Protein AF-A0A1C2AXT7-F1 (afdb_monomer)

Mean predicted aligned error: 2.15 Å

Nearest PDB structures (foldseek):
  8afu-assembly2_A-2  TM=9.034E-01  e=2.488E-04  Denitrovibrio acetiphilus DSM 12809
  8afv-assembly2_D  TM=9.052E-01  e=3.274E-04  Denitrovibrio acetiphilus DSM 12809
  8afu-assembly2_B  TM=9.025E-01  e=4.945E-04  Denitrovibrio acetiphilus DSM 12809
  8afv-assembly1_B  TM=8.939E-01  e=5.673E-04  Denitrovibrio acetiphilus DSM 12809
  8afv-assembly2_C  TM=8.959E-01  e=6.076E-04  Denitrovibrio acetiphilus DSM 12809

Solvent-accessible surface area (backbone atoms only — not comparable to full-atom values): 4078 Å² total; per-residue (Å²): 121,44,32,37,71,38,73,48,31,84,40,75,68,27,43,54,50,50,57,54,46,76,71,38,93,57,51,42,73,70,42,34,17,27,83,94,46,49,76,36,54,65,38,82,81,40,66,82,44,70,85,52,96,68,57,54,21,34,64,80,54,77,73,60,57,81,76,42,108

Structure (mmCIF, N/CA/C/O backbone):
data_AF-A0A1C2AXT7-F1
#
_entry.id   AF-A0A1C2AXT7-F1
#
loop_
_atom_site.group_PDB
_atom_site.id
_atom_site.type_symbol
_atom_site.label_atom_id
_atom_site.label_alt_id
_atom_site.label_comp_id
_atom_site.label_asym_id
_atom_site.label_entity_id
_atom_site.label_seq_id
_atom_site.pdbx_PDB_ins_code
_atom_site.Cartn_x
_atom_site.Cartn_y
_atom_site.Cartn_z
_atom_site.occupancy
_atom_site.B_iso_or_equiv
_atom_site.auth_seq_id
_atom_site.auth_comp_id
_atom_site.auth_asym_id
_atom_site.auth_atom_id
_atom_site.pdbx_PDB_model_num
ATOM 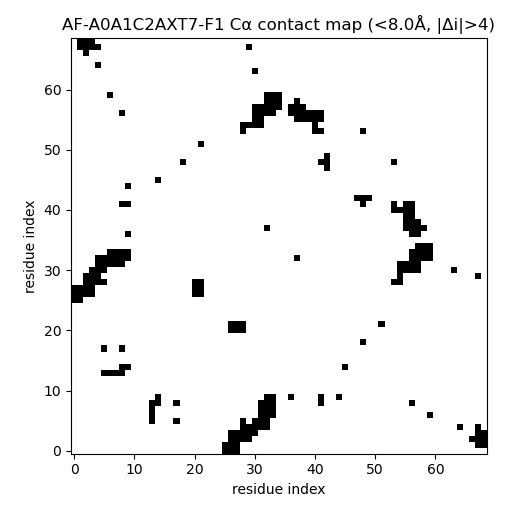1 N N . MET A 1 1 ? -15.594 -10.548 0.833 1.00 88.25 1 MET A N 1
ATOM 2 C CA . MET A 1 1 ? -14.614 -9.510 1.227 1.00 88.25 1 MET A CA 1
ATOM 3 C C . MET A 1 1 ? -13.635 -9.414 0.074 1.00 88.25 1 MET A C 1
ATOM 5 O O . MET A 1 1 ? -13.215 -10.473 -0.353 1.00 88.25 1 MET A O 1
ATOM 9 N N . ILE A 1 2 ? -13.368 -8.224 -0.464 1.00 96.38 2 ILE A N 1
ATOM 10 C CA . ILE A 1 2 ? -12.520 -8.023 -1.653 1.00 96.38 2 ILE A CA 1
ATOM 11 C C . ILE A 1 2 ? -11.094 -7.730 -1.184 1.00 96.38 2 ILE A C 1
ATOM 13 O O . ILE A 1 2 ? -10.885 -6.804 -0.397 1.00 96.38 2 ILE A O 1
ATOM 17 N N . ASN A 1 3 ? -10.126 -8.517 -1.631 1.00 97.94 3 ASN A N 1
ATOM 18 C CA . ASN A 1 3 ? -8.709 -8.314 -1.382 1.00 97.94 3 ASN A CA 1
ATOM 19 C C . ASN A 1 3 ? -8.148 -7.398 -2.465 1.00 97.94 3 ASN A C 1
ATOM 21 O O . ASN A 1 3 ? -8.052 -7.791 -3.617 1.00 97.94 3 ASN A O 1
ATOM 25 N N . ALA A 1 4 ? -7.753 -6.187 -2.088 1.00 98.00 4 ALA A N 1
ATOM 26 C CA . ALA A 1 4 ? -7.219 -5.204 -3.017 1.00 98.00 4 ALA A CA 1
ATOM 27 C C . ALA A 1 4 ? -5.688 -5.143 -2.950 1.00 98.00 4 ALA A C 1
ATOM 29 O O . ALA A 1 4 ? -5.093 -5.154 -1.864 1.00 98.00 4 ALA A O 1
ATOM 30 N N . LEU A 1 5 ? -5.066 -4.998 -4.118 1.00 98.19 5 LEU A N 1
ATOM 31 C CA . LEU A 1 5 ? -3.695 -4.526 -4.280 1.00 98.19 5 LEU A CA 1
ATOM 32 C C . LEU A 1 5 ? -3.736 -3.094 -4.812 1.00 98.19 5 LEU A C 1
ATOM 34 O O . LEU A 1 5 ? -4.484 -2.799 -5.739 1.00 98.19 5 LEU A O 1
ATOM 38 N N . VAL A 1 6 ? -2.913 -2.206 -4.253 1.00 98.12 6 VAL A N 1
ATOM 39 C CA . VAL A 1 6 ? -2.764 -0.836 -4.765 1.00 98.12 6 VAL A CA 1
ATOM 40 C C . VAL A 1 6 ? -1.341 -0.634 -5.267 1.00 98.12 6 VAL A C 1
ATOM 42 O O . VAL A 1 6 ? -0.409 -0.528 -4.469 1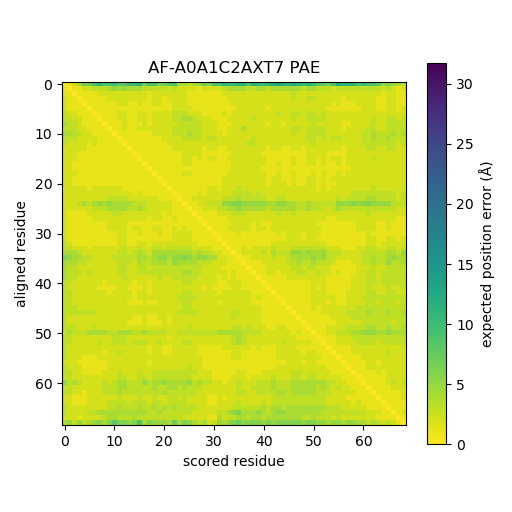.00 98.12 6 VAL A O 1
ATOM 45 N N . ALA A 1 7 ? -1.168 -0.571 -6.587 1.00 96.88 7 ALA A N 1
ATOM 46 C CA . ALA A 1 7 ? 0.098 -0.198 -7.211 1.00 96.88 7 ALA A CA 1
ATOM 47 C C . ALA A 1 7 ? 0.265 1.326 -7.247 1.00 96.88 7 ALA A C 1
ATOM 49 O O . ALA A 1 7 ? -0.708 2.060 -7.398 1.00 96.88 7 ALA A O 1
ATOM 50 N N . GLY A 1 8 ? 1.495 1.811 -7.056 1.00 96.12 8 GLY A N 1
ATOM 51 C CA . GLY A 1 8 ? 1.753 3.248 -6.936 1.00 96.12 8 GLY A C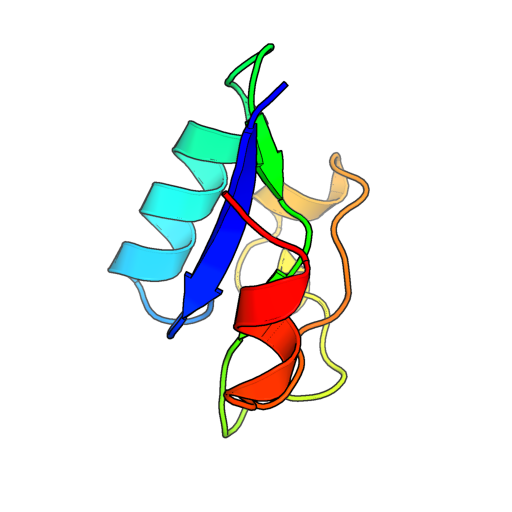A 1
ATOM 52 C C . GLY A 1 8 ? 1.178 3.857 -5.651 1.00 96.12 8 GLY A C 1
ATOM 53 O O . GLY A 1 8 ? 0.810 5.031 -5.631 1.00 96.12 8 GLY A O 1
ATOM 54 N N . ALA A 1 9 ? 1.103 3.075 -4.568 1.00 97.25 9 ALA A N 1
ATOM 55 C CA . ALA A 1 9 ? 0.428 3.450 -3.322 1.00 97.25 9 ALA A CA 1
ATOM 56 C C . ALA A 1 9 ? 1.000 4.704 -2.635 1.00 97.25 9 ALA A C 1
ATOM 58 O O . ALA A 1 9 ? 0.301 5.344 -1.853 1.00 97.25 9 ALA A O 1
ATOM 59 N N . THR A 1 10 ? 2.258 5.056 -2.910 1.00 96.75 10 THR A N 1
ATOM 60 C CA . THR A 1 10 ? 2.919 6.244 -2.345 1.00 96.75 10 THR A CA 1
ATOM 61 C C . THR A 1 10 ? 2.789 7.495 -3.208 1.00 96.75 10 THR A C 1
ATOM 63 O O . THR A 1 10 ? 3.235 8.559 -2.791 1.00 96.75 10 THR A O 1
ATOM 66 N N . GLY A 1 11 ? 2.210 7.390 -4.408 1.00 96.44 11 GLY A N 1
ATOM 67 C CA . GLY A 1 11 ? 1.863 8.560 -5.209 1.00 96.44 11 GLY A CA 1
ATOM 68 C C . GLY A 1 11 ? 0.706 9.332 -4.577 1.00 96.44 11 GLY A C 1
ATOM 69 O O . GLY A 1 11 ? -0.064 8.776 -3.795 1.00 96.44 11 GLY A O 1
ATOM 70 N N . TYR A 1 12 ? 0.540 10.603 -4.945 1.00 96.25 12 TYR A N 1
ATOM 71 C CA . TYR A 1 12 ? -0.531 11.446 -4.402 1.00 96.25 12 TYR A CA 1
ATOM 72 C C . TYR A 1 12 ? -1.920 10.799 -4.549 1.00 96.25 12 TYR A C 1
ATOM 74 O O . TYR A 1 12 ? -2.650 10.660 -3.567 1.00 96.25 12 TYR A O 1
ATOM 82 N N . ILE A 1 13 ? -2.251 10.315 -5.752 1.00 97.19 13 ILE A N 1
ATOM 83 C CA . ILE A 1 13 ? -3.521 9.623 -6.022 1.00 97.19 13 ILE A CA 1
ATOM 84 C C . ILE A 1 13 ? -3.598 8.281 -5.284 1.00 97.19 13 ILE A C 1
ATOM 86 O O . ILE A 1 13 ? -4.641 7.956 -4.718 1.00 97.19 13 ILE A O 1
ATOM 90 N N . GLY A 1 14 ? -2.489 7.537 -5.217 1.00 97.88 14 GLY A N 1
ATOM 91 C CA . GLY A 1 14 ? -2.401 6.284 -4.465 1.00 97.88 14 GLY A CA 1
ATOM 92 C C . GLY A 1 14 ? -2.742 6.476 -2.987 1.00 97.88 14 GLY A C 1
ATOM 93 O O . GLY A 1 14 ? -3.567 5.742 -2.449 1.00 97.88 14 GLY A O 1
ATOM 94 N N . ILE A 1 15 ? -2.206 7.520 -2.349 1.00 98.12 15 ILE A N 1
ATOM 95 C CA . ILE A 1 15 ? -2.516 7.864 -0.956 1.00 98.12 15 ILE A CA 1
ATOM 96 C C . ILE A 1 15 ? -4.008 8.163 -0.786 1.00 98.12 15 ILE A C 1
ATOM 98 O O . ILE A 1 15 ? -4.628 7.621 0.130 1.00 98.12 15 ILE A O 1
ATOM 102 N N . GLN A 1 16 ? -4.611 8.984 -1.653 1.00 98.31 16 GLN A N 1
ATOM 103 C CA . GLN A 1 16 ? -6.043 9.301 -1.544 1.00 98.31 16 GLN A CA 1
ATOM 104 C C . GLN A 1 16 ? -6.923 8.060 -1.735 1.00 98.31 16 GLN A C 1
ATOM 106 O O . GLN A 1 16 ? -7.854 7.838 -0.957 1.00 98.31 16 GLN A O 1
ATOM 111 N N . LEU A 1 17 ? -6.589 7.207 -2.706 1.00 98.44 17 LEU A N 1
ATOM 112 C CA . LEU A 1 17 ? -7.277 5.939 -2.924 1.00 98.44 17 LEU A CA 1
ATOM 113 C C . LEU A 1 17 ? -7.178 5.037 -1.689 1.00 98.44 17 LEU A C 1
ATOM 115 O O . LEU A 1 17 ? -8.194 4.546 -1.201 1.00 98.44 17 LEU A O 1
ATOM 119 N N . VAL A 1 18 ? -5.981 4.867 -1.122 1.00 98.31 18 VAL A N 1
ATOM 120 C CA . VAL A 1 18 ? -5.790 4.051 0.085 1.00 98.31 18 VAL A CA 1
ATOM 121 C C . VAL A 1 18 ? -6.602 4.614 1.258 1.00 98.31 18 VAL A C 1
ATOM 123 O O . VAL A 1 18 ? -7.244 3.842 1.969 1.00 98.31 18 VAL A O 1
ATOM 126 N N . LYS A 1 19 ? -6.680 5.943 1.437 1.00 98.00 19 LYS A N 1
ATOM 127 C CA . LYS A 1 19 ? -7.549 6.557 2.464 1.00 98.00 19 LYS A CA 1
ATOM 128 C C . LYS A 1 19 ? -9.016 6.176 2.286 1.00 98.00 19 LYS A C 1
ATOM 130 O O . LYS A 1 19 ? -9.668 5.833 3.270 1.00 98.00 19 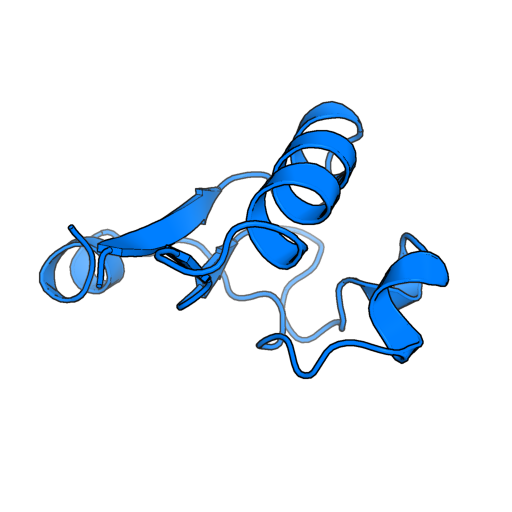LYS A O 1
ATOM 135 N N . LEU A 1 20 ? -9.537 6.213 1.061 1.00 98.00 20 LEU A N 1
ATOM 136 C CA . LEU A 1 20 ? -10.912 5.793 0.772 1.00 98.00 20 LEU A CA 1
ATOM 137 C C . LEU A 1 20 ? -11.113 4.304 1.086 1.00 98.00 20 LEU A C 1
ATOM 139 O O . LEU A 1 20 ? -12.036 3.949 1.819 1.00 98.00 20 LEU A O 1
ATOM 143 N N . LEU A 1 21 ? -10.204 3.446 0.618 1.00 97.75 21 LEU A N 1
ATOM 144 C CA . LEU A 1 21 ? -10.285 1.997 0.813 1.00 97.75 21 LEU A CA 1
ATOM 145 C C . LEU A 1 21 ? -10.187 1.590 2.294 1.00 97.75 21 LEU A C 1
ATOM 147 O O . LEU A 1 21 ? -10.918 0.700 2.718 1.00 97.75 21 LEU A O 1
ATOM 151 N N . THR A 1 22 ? -9.375 2.272 3.114 1.00 97.19 22 THR A N 1
ATOM 152 C CA . THR A 1 22 ? -9.277 1.988 4.567 1.00 97.19 22 THR A CA 1
ATOM 153 C C . THR A 1 22 ? -10.577 2.220 5.345 1.00 97.19 22 THR A C 1
ATOM 155 O O . THR A 1 22 ? -10.737 1.682 6.439 1.00 97.19 22 THR A O 1
ATOM 158 N N . LYS A 1 23 ? -11.520 3.000 4.802 1.00 96.50 23 LYS A N 1
ATOM 159 C CA . LYS A 1 23 ? -12.842 3.233 5.409 1.00 96.50 23 LYS A CA 1
ATOM 160 C C . LYS A 1 23 ? -13.895 2.226 4.938 1.00 96.50 23 LYS A C 1
ATOM 162 O O . LYS A 1 23 ? -14.986 2.170 5.505 1.00 96.50 23 LYS A O 1
ATOM 167 N N . HIS A 1 24 ? -13.606 1.451 3.895 1.00 96.25 24 HIS A N 1
ATOM 168 C CA . HIS A 1 24 ? -14.591 0.603 3.245 1.00 96.25 24 HIS A CA 1
ATOM 169 C C . HIS A 1 24 ? -14.670 -0.784 3.899 1.00 96.25 24 HIS A C 1
ATOM 171 O O . HIS A 1 24 ? -13.766 -1.604 3.771 1.00 96.25 24 HIS A O 1
ATOM 177 N N . LYS A 1 25 ? -15.803 -1.095 4.545 1.00 94.25 25 LYS A N 1
ATOM 178 C CA . LYS A 1 25 ? -15.995 -2.316 5.360 1.00 94.25 25 LYS A CA 1
ATOM 179 C C . LYS A 1 25 ? -15.783 -3.643 4.617 1.00 94.25 25 LYS A C 1
ATOM 181 O O . LYS A 1 25 ? -15.530 -4.659 5.253 1.00 94.25 25 LYS A O 1
ATOM 186 N N . ARG A 1 26 ? -15.932 -3.664 3.287 1.00 96.44 26 ARG A N 1
ATOM 187 C CA . ARG A 1 26 ? -15.833 -4.894 2.475 1.00 96.44 26 ARG A CA 1
ATOM 188 C C . ARG A 1 26 ? -14.503 -5.051 1.736 1.00 96.44 26 ARG A C 1
ATOM 190 O O . ARG A 1 26 ? -14.377 -6.022 0.993 1.00 96.44 26 ARG A O 1
ATOM 197 N N . VAL A 1 27 ? -13.548 -4.135 1.922 1.00 97.69 27 VAL A N 1
ATOM 198 C CA . VAL A 1 27 ? -12.232 -4.183 1.268 1.00 97.69 27 VAL A CA 1
ATOM 199 C C . VAL A 1 27 ? -11.147 -4.471 2.298 1.00 97.69 27 VAL A C 1
ATOM 201 O O . VAL A 1 27 ? -11.077 -3.834 3.345 1.00 97.69 27 VAL A O 1
ATOM 204 N N . LYS A 1 28 ? -10.266 -5.413 1.968 1.00 97.44 28 LYS A N 1
ATOM 205 C CA . LYS A 1 28 ? -9.022 -5.672 2.684 1.00 97.44 28 LYS A CA 1
ATOM 206 C C . LYS A 1 28 ? -7.861 -5.311 1.770 1.00 97.44 28 LYS A C 1
ATOM 208 O O . LYS A 1 28 ? -7.658 -5.946 0.743 1.00 97.44 28 LYS A O 1
ATOM 213 N N . ILE A 1 29 ? -7.079 -4.310 2.154 1.00 98.06 29 ILE A N 1
ATOM 214 C CA . ILE A 1 29 ? -5.858 -3.956 1.428 1.00 98.06 29 ILE A CA 1
ATOM 215 C C . ILE A 1 29 ? -4.801 -5.001 1.772 1.00 98.06 29 ILE A C 1
ATOM 217 O O . ILE A 1 29 ? -4.269 -5.014 2.883 1.00 98.06 29 ILE A O 1
ATOM 221 N N . LYS A 1 30 ? -4.546 -5.909 0.832 1.00 98.12 30 LYS A N 1
ATOM 222 C CA . LYS A 1 30 ? -3.615 -7.020 1.022 1.00 98.12 30 LYS A CA 1
ATOM 223 C C . LYS A 1 30 ? -2.184 -6.612 0.695 1.00 98.12 30 LYS A C 1
ATOM 225 O O . LYS A 1 30 ? -1.272 -6.999 1.420 1.00 98.12 30 LYS A O 1
ATOM 230 N N . TYR A 1 31 ? -2.007 -5.778 -0.332 1.00 98.38 31 TYR A N 1
ATOM 231 C CA . TYR A 1 31 ? -0.699 -5.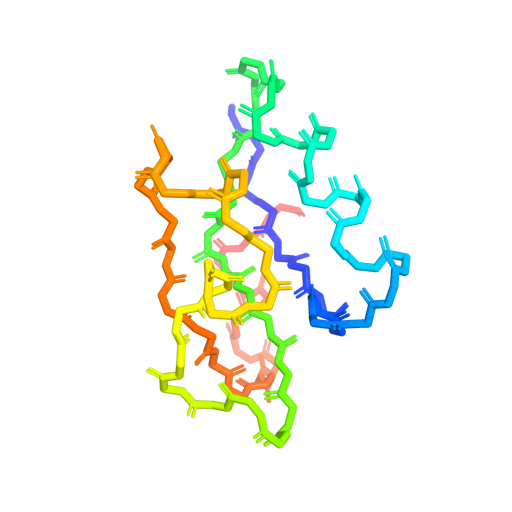283 -0.754 1.00 98.38 31 TYR A CA 1
ATOM 232 C C . TYR A 1 31 ? -0.742 -3.801 -1.117 1.00 98.38 31 TYR A C 1
ATOM 234 O O . TYR A 1 31 ? -1.679 -3.315 -1.752 1.00 98.38 31 TYR A O 1
ATOM 242 N N . LEU A 1 32 ? 0.319 -3.098 -0.732 1.00 98.56 32 LEU A N 1
ATOM 243 C CA . LEU A 1 32 ? 0.640 -1.751 -1.184 1.00 98.56 32 LEU A CA 1
ATOM 244 C C . LEU A 1 32 ? 1.945 -1.854 -1.967 1.00 98.56 32 LEU A C 1
ATOM 246 O O . LEU A 1 32 ? 2.926 -2.367 -1.429 1.00 98.56 32 LEU A O 1
ATOM 250 N N . CYS A 1 33 ? 1.966 -1.389 -3.214 1.00 98.06 33 CYS A N 1
ATOM 251 C CA . CYS A 1 33 ? 3.136 -1.522 -4.072 1.00 98.06 33 CYS A CA 1
ATOM 252 C C . CYS A 1 33 ? 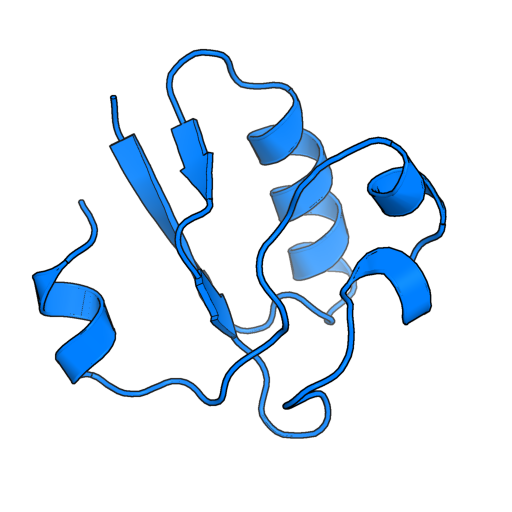3.755 -0.173 -4.445 1.00 98.06 33 CYS A C 1
ATOM 254 O O . CYS A 1 33 ? 3.048 0.799 -4.724 1.00 98.06 33 CYS A O 1
ATOM 256 N N . GLY A 1 34 ? 5.086 -0.135 -4.487 1.00 97.19 34 GLY A N 1
ATOM 257 C CA . GLY A 1 34 ? 5.879 0.993 -4.970 1.00 97.19 34 GLY A CA 1
ATOM 258 C C . GLY A 1 34 ? 7.346 0.597 -5.138 1.00 97.19 34 GLY A C 1
ATOM 259 O O . GLY A 1 34 ? 7.831 -0.260 -4.406 1.00 97.19 34 GLY A O 1
ATOM 260 N N . ASP A 1 35 ? 8.047 1.214 -6.089 1.00 94.38 35 ASP A N 1
ATOM 261 C CA . ASP A 1 35 ? 9.415 0.806 -6.444 1.00 94.38 35 ASP A CA 1
ATOM 262 C C . ASP A 1 35 ? 10.489 1.418 -5.539 1.00 94.38 35 ASP A C 1
ATOM 264 O O . ASP A 1 35 ? 11.356 0.712 -5.034 1.00 94.38 35 ASP A O 1
ATOM 268 N N . THR A 1 36 ? 10.420 2.723 -5.273 1.00 94.62 36 THR A N 1
ATOM 269 C CA . THR A 1 36 ? 11.409 3.451 -4.448 1.00 94.62 36 THR A CA 1
ATOM 270 C C . THR A 1 36 ? 11.094 3.421 -2.948 1.00 94.62 36 THR A C 1
ATOM 272 O O . THR A 1 36 ? 11.852 3.927 -2.118 1.00 94.62 36 THR A O 1
ATOM 275 N N . SER A 1 37 ? 9.952 2.835 -2.591 1.00 96.50 37 SER A N 1
ATOM 276 C CA . SER A 1 37 ? 9.348 2.906 -1.258 1.00 96.50 37 SER A CA 1
ATOM 277 C C . SER A 1 37 ? 9.316 1.554 -0.535 1.00 96.50 37 SER A C 1
ATOM 279 O O . SER A 1 37 ? 8.722 1.453 0.538 1.00 96.50 37 SER A O 1
ATOM 281 N N . VAL A 1 38 ? 9.925 0.517 -1.117 1.00 97.56 38 VAL A N 1
ATOM 282 C CA . VAL A 1 38 ? 9.919 -0.860 -0.597 1.00 97.56 38 VAL A CA 1
ATOM 283 C C . VAL A 1 38 ? 10.423 -0.909 0.849 1.00 97.56 38 VAL A C 1
ATOM 285 O O . VAL A 1 38 ? 11.391 -0.246 1.211 1.00 97.56 38 VAL A O 1
ATOM 288 N N . GLY A 1 39 ? 9.738 -1.683 1.691 1.00 97.50 39 GLY A N 1
ATOM 289 C CA . GLY A 1 39 ? 10.050 -1.869 3.109 1.00 97.50 39 GLY A CA 1
ATOM 290 C C . GLY A 1 39 ? 9.526 -0.763 4.030 1.00 97.50 39 GLY A C 1
ATOM 291 O O . GLY A 1 39 ? 9.399 -0.984 5.234 1.00 97.50 39 GLY A O 1
ATOM 292 N N . LYS A 1 40 ? 9.159 0.409 3.495 1.00 97.81 40 LYS A N 1
ATOM 293 C CA . LYS A 1 40 ? 8.614 1.515 4.293 1.00 97.81 40 LYS A CA 1
ATOM 294 C C . LYS A 1 40 ? 7.139 1.286 4.625 1.00 97.81 40 LYS A C 1
ATOM 296 O O . LYS A 1 40 ? 6.404 0.599 3.911 1.00 97.81 40 LYS A O 1
ATOM 301 N N . LYS A 1 41 ? 6.682 1.921 5.704 1.00 97.75 41 LYS A N 1
ATOM 302 C CA . LYS A 1 41 ? 5.253 2.039 6.009 1.00 97.75 41 LYS A CA 1
ATOM 303 C C . LYS A 1 41 ? 4.653 3.163 5.173 1.00 97.75 41 LYS A C 1
ATOM 305 O O . LYS A 1 41 ? 5.258 4.223 5.036 1.00 97.75 41 LYS A O 1
ATOM 310 N N . ILE A 1 42 ? 3.421 2.989 4.695 1.00 97.75 42 ILE A N 1
ATOM 311 C CA . ILE A 1 42 ? 2.693 4.084 4.031 1.00 97.75 42 ILE A CA 1
ATOM 312 C C . ILE A 1 42 ? 2.475 5.283 4.969 1.00 97.75 42 ILE A C 1
ATOM 314 O O . ILE A 1 42 ? 2.392 6.42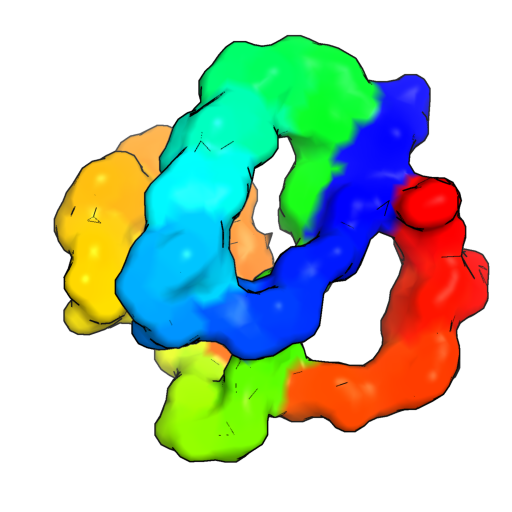3 4.518 1.00 97.75 42 ILE A O 1
ATOM 318 N N . SER A 1 43 ? 2.482 5.059 6.287 1.00 97.88 43 SER A N 1
ATOM 319 C CA . SER A 1 43 ? 2.383 6.140 7.266 1.00 97.88 43 SER A CA 1
ATOM 320 C C . SER A 1 43 ? 3.598 7.072 7.321 1.00 97.88 43 SER A C 1
ATOM 322 O O . SER A 1 43 ? 3.479 8.185 7.831 1.00 97.88 43 SER A O 1
ATOM 324 N N . SER A 1 44 ? 4.740 6.670 6.748 1.00 97.12 44 SER A N 1
ATOM 325 C CA . SER A 1 44 ? 5.885 7.560 6.520 1.00 97.12 44 SER A CA 1
ATOM 326 C C . SER A 1 44 ? 5.588 8.641 5.474 1.00 97.12 44 SER A C 1
ATOM 328 O O . SER A 1 44 ? 6.249 9.673 5.473 1.00 97.12 44 SER A O 1
ATOM 330 N N . TYR A 1 45 ? 4.599 8.412 4.604 1.00 96.44 45 TYR A N 1
ATOM 331 C CA . TYR A 1 45 ? 4.160 9.353 3.571 1.00 96.44 45 TYR A CA 1
ATOM 332 C C . TYR A 1 45 ? 2.928 10.145 4.014 1.00 96.44 45 TYR A C 1
ATOM 334 O O . TYR A 1 45 ? 2.772 11.302 3.638 1.00 96.44 45 TYR A O 1
ATOM 342 N N . ASP A 1 46 ? 2.063 9.542 4.837 1.00 96.94 46 ASP A N 1
ATOM 343 C CA . ASP A 1 46 ? 0.906 10.224 5.411 1.00 96.94 46 ASP A CA 1
ATOM 344 C C . ASP A 1 46 ? 0.545 9.680 6.803 1.00 96.94 46 ASP A C 1
ATOM 346 O O . ASP A 1 46 ? 0.115 8.533 6.966 1.00 96.94 46 ASP A O 1
ATOM 350 N N . LYS A 1 47 ? 0.657 10.537 7.827 1.00 97.44 47 LYS A N 1
ATOM 351 C CA . LYS A 1 47 ? 0.392 10.187 9.233 1.00 97.44 47 LYS A CA 1
ATOM 352 C C . LYS A 1 47 ? -1.040 9.700 9.480 1.00 97.44 47 LYS A C 1
ATOM 354 O O . LYS A 1 47 ? -1.263 9.009 10.476 1.00 97.44 47 LYS A O 1
ATOM 359 N N . TYR A 1 48 ? -1.995 9.995 8.589 1.00 97.38 48 TYR A N 1
ATOM 360 C CA . TYR A 1 48 ? -3.364 9.469 8.645 1.00 97.38 48 TYR A CA 1
ATOM 361 C C . TYR A 1 48 ? -3.396 7.945 8.813 1.00 97.38 48 TYR A C 1
ATOM 363 O O . TYR A 1 48 ? -4.278 7.419 9.492 1.00 97.38 48 TYR A O 1
ATOM 371 N N . PHE A 1 49 ? -2.425 7.235 8.231 1.00 98.00 49 PHE A N 1
ATOM 372 C CA . PHE A 1 49 ? -2.380 5.778 8.255 1.00 98.00 49 PHE A CA 1
ATOM 373 C C . PHE A 1 49 ? -1.889 5.170 9.572 1.00 98.00 49 PHE A C 1
ATOM 375 O O . PHE A 1 49 ? -2.032 3.967 9.751 1.00 98.00 49 PHE A O 1
ATOM 382 N N . ASN A 1 50 ? -1.384 5.963 10.525 1.00 97.31 50 ASN A N 1
ATOM 383 C CA . ASN A 1 50 ? -0.900 5.442 11.813 1.00 97.31 50 ASN A CA 1
ATOM 384 C C . ASN A 1 50 ? -1.986 4.731 12.637 1.00 97.31 50 ASN A C 1
ATOM 386 O O . ASN A 1 50 ? -1.668 3.875 13.456 1.00 97.31 50 ASN A O 1
ATOM 390 N N . LYS A 1 51 ? -3.264 5.054 12.406 1.00 96.19 51 LYS A N 1
ATOM 391 C CA . LYS A 1 51 ? -4.405 4.408 13.075 1.00 96.19 51 LYS A CA 1
ATOM 392 C C . LYS A 1 51 ? -4.879 3.113 12.404 1.00 96.19 51 LYS A C 1
ATOM 394 O O . LYS A 1 51 ? -5.794 2.475 12.914 1.00 96.19 51 LYS A O 1
ATOM 399 N N . TYR A 1 52 ? -4.301 2.736 11.262 1.00 96.50 52 TYR A N 1
ATOM 400 C CA . TYR A 1 52 ? -4.680 1.538 10.515 1.00 96.50 52 TYR A CA 1
ATOM 401 C C . TYR A 1 52 ? -3.531 0.533 10.488 1.00 96.50 52 TYR A C 1
ATOM 403 O O . TYR A 1 52 ? -2.375 0.882 10.254 1.00 96.50 52 TYR A O 1
ATOM 411 N N . LYS A 1 53 ? -3.853 -0.751 10.665 1.00 95.69 53 LYS A N 1
ATOM 412 C CA . LYS A 1 53 ? -2.889 -1.840 10.482 1.00 95.69 53 LYS A CA 1
ATOM 413 C C . LYS A 1 53 ? -2.803 -2.196 8.995 1.00 95.69 53 LYS A C 1
ATOM 415 O O . LYS A 1 53 ? -3.556 -3.038 8.514 1.00 95.69 53 LYS A O 1
ATOM 420 N N . LEU A 1 54 ? -1.911 -1.518 8.277 1.00 97.56 54 LEU A N 1
ATOM 421 C CA . LEU A 1 54 ? -1.650 -1.731 6.848 1.00 97.56 54 LEU A CA 1
ATOM 422 C C . LEU A 1 54 ? -0.335 -2.501 6.630 1.00 97.56 54 LEU A C 1
ATOM 424 O O . LEU A 1 54 ? 0.564 -2.404 7.471 1.00 97.56 54 LEU A O 1
ATOM 428 N N . PRO A 1 55 ? -0.202 -3.262 5.525 1.00 97.75 55 PRO A N 1
ATOM 429 C CA . PRO A 1 55 ? 1.053 -3.926 5.186 1.00 97.75 55 PRO A CA 1
ATOM 430 C C . PRO A 1 55 ? 2.155 -2.902 4.875 1.00 97.75 55 PRO A C 1
ATOM 432 O O . PRO A 1 55 ? 1.882 -1.763 4.487 1.00 97.75 55 PRO A O 1
ATOM 435 N N . ASN A 1 56 ? 3.4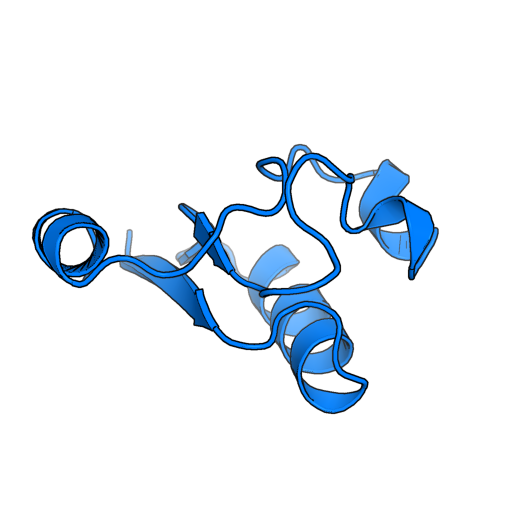13 -3.322 5.017 1.00 98.25 56 ASN A N 1
ATOM 436 C CA . ASN A 1 56 ? 4.539 -2.551 4.492 1.00 98.25 56 ASN A CA 1
ATOM 437 C C . ASN A 1 56 ? 4.483 -2.526 2.960 1.00 98.25 56 ASN A C 1
ATOM 439 O O . ASN A 1 56 ? 3.925 -3.425 2.328 1.00 98.25 56 ASN A O 1
ATOM 443 N N . ILE A 1 57 ? 5.076 -1.493 2.371 1.00 98.38 57 ILE A N 1
ATOM 444 C CA . ILE A 1 57 ? 5.126 -1.345 0.920 1.00 98.38 57 ILE A CA 1
ATOM 445 C C . ILE A 1 57 ? 6.084 -2.392 0.346 1.00 98.38 57 ILE A C 1
ATOM 447 O O . ILE A 1 57 ? 7.206 -2.550 0.829 1.00 98.38 57 ILE A O 1
ATOM 451 N N . VAL A 1 58 ? 5.647 -3.095 -0.694 1.00 98.31 58 VAL A N 1
ATOM 452 C CA . VAL A 1 58 ? 6.434 -4.113 -1.402 1.00 98.31 58 VAL A CA 1
ATOM 453 C C . VAL A 1 58 ? 6.660 -3.708 -2.854 1.00 98.31 58 VAL A C 1
ATOM 455 O O . VAL A 1 58 ? 5.933 -2.877 -3.399 1.00 98.31 58 VAL A O 1
ATOM 458 N N . LYS A 1 59 ? 7.658 -4.297 -3.511 1.00 98.06 59 LYS A N 1
ATOM 459 C CA . LYS A 1 59 ? 7.788 -4.142 -4.961 1.00 98.06 59 LYS A CA 1
ATOM 460 C C . LYS A 1 59 ? 6.663 -4.916 -5.641 1.00 98.06 59 LYS A C 1
ATOM 462 O O . LYS A 1 59 ? 6.297 -5.998 -5.180 1.00 98.06 59 LYS A O 1
ATOM 467 N N . PHE A 1 60 ? 6.096 -4.365 -6.710 1.00 97.06 60 PHE A N 1
ATOM 468 C CA . PHE A 1 60 ? 5.090 -5.094 -7.471 1.00 97.06 60 PHE A CA 1
ATOM 469 C C . PHE A 1 60 ? 5.707 -6.355 -8.097 1.00 97.06 60 PHE A C 1
ATOM 471 O O . PHE A 1 60 ? 6.792 -6.306 -8.674 1.00 97.06 60 PHE A O 1
ATOM 478 N N . ASN A 1 61 ? 4.992 -7.472 -7.984 1.00 96.25 61 ASN A N 1
ATOM 479 C CA . ASN A 1 61 ? 5.274 -8.729 -8.668 1.00 96.25 61 ASN A CA 1
ATOM 480 C C . ASN A 1 61 ? 3.932 -9.280 -9.174 1.00 96.25 61 ASN A C 1
ATOM 482 O O . ASN A 1 61 ? 2.935 -9.245 -8.449 1.00 96.25 61 ASN A O 1
ATOM 486 N N . LYS A 1 62 ? 3.910 -9.791 -10.408 1.00 97.12 62 LYS A N 1
ATOM 487 C CA . LYS A 1 62 ? 2.724 -10.383 -11.038 1.00 97.12 62 LYS A CA 1
ATOM 488 C C . LYS A 1 62 ? 2.128 -11.524 -10.207 1.00 97.12 62 LYS A C 1
ATOM 490 O O . LYS A 1 62 ? 0.915 -11.671 -10.182 1.00 97.12 62 LYS A O 1
ATOM 495 N N . GLU A 1 63 ? 2.946 -12.272 -9.470 1.00 97.56 63 GLU A N 1
ATOM 496 C CA . GLU A 1 63 ? 2.490 -13.349 -8.578 1.00 97.56 63 GLU A CA 1
ATOM 497 C C . GLU A 1 63 ? 1.555 -12.860 -7.464 1.00 97.56 63 GLU A C 1
ATOM 499 O O . GLU A 1 63 ? 0.695 -13.610 -7.005 1.00 97.56 63 GLU A O 1
ATOM 504 N N . LEU A 1 64 ? 1.667 -11.590 -7.051 1.00 97.25 64 LEU A N 1
ATOM 505 C CA . LEU A 1 64 ? 0.780 -11.009 -6.039 1.00 97.25 64 LEU A CA 1
ATOM 506 C C . LEU A 1 64 ? -0.680 -10.986 -6.509 1.00 97.25 64 LEU A C 1
ATOM 508 O O . LEU A 1 64 ? -1.579 -11.096 -5.670 1.00 97.25 64 LEU A O 1
ATOM 512 N N . LEU A 1 65 ? -0.902 -10.895 -7.829 1.00 97.00 65 LEU A N 1
ATOM 513 C CA . LEU A 1 65 ? -2.230 -10.900 -8.446 1.00 97.00 65 LEU A CA 1
ATOM 514 C C . LEU A 1 65 ? -2.986 -12.209 -8.193 1.00 97.00 65 LEU A C 1
ATOM 516 O O . LEU A 1 65 ? -4.203 -12.183 -8.081 1.00 97.00 65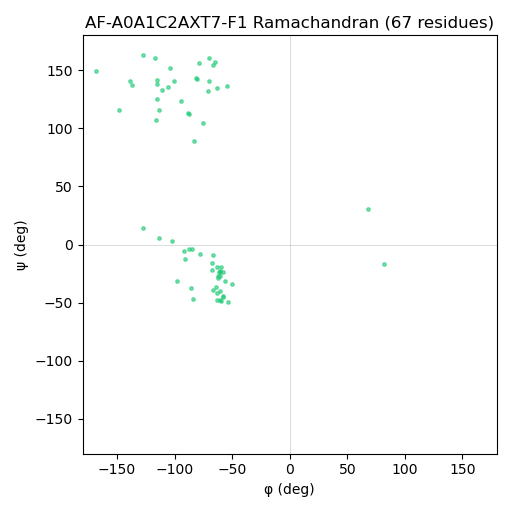 LEU A O 1
ATOM 520 N N . ASN A 1 66 ? -2.286 -13.331 -7.992 1.00 97.38 66 ASN A N 1
ATOM 521 C CA . ASN A 1 66 ? -2.910 -14.637 -7.736 1.00 97.38 66 ASN A CA 1
ATOM 522 C C . ASN A 1 66 ? -3.657 -14.708 -6.397 1.00 97.38 66 ASN A C 1
ATOM 524 O O . ASN A 1 66 ? -4.286 -15.713 -6.080 1.00 97.38 66 ASN A O 1
ATOM 528 N N . SER A 1 67 ? -3.513 -13.686 -5.555 1.00 95.25 67 SER A N 1
ATOM 529 C CA . SER A 1 67 ? -4.008 -13.705 -4.185 1.00 95.25 67 SER A CA 1
ATOM 530 C C . SER A 1 67 ? -4.881 -12.491 -3.848 1.00 95.25 67 SER A C 1
ATOM 532 O O . SER A 1 67 ? -5.140 -12.230 -2.666 1.00 95.25 67 SER A O 1
ATOM 534 N N . VAL A 1 68 ? -5.312 -11.759 -4.873 1.00 97.06 68 VAL A N 1
ATOM 535 C CA . VAL A 1 68 ? -6.223 -10.612 -4.808 1.00 97.06 68 VAL A CA 1
ATOM 536 C C . VAL A 1 68 ? -7.384 -10.814 -5.782 1.00 97.06 68 VAL A C 1
ATOM 538 O O . VAL A 1 68 ? -7.313 -11.698 -6.631 1.00 97.06 68 VAL A O 1
ATOM 541 N N . ASP A 1 69 ? -8.452 -10.043 -5.589 1.00 94.06 69 ASP A N 1
ATOM 542 C CA . ASP A 1 69 ? -9.692 -10.114 -6.373 1.00 94.06 69 ASP A CA 1
ATOM 543 C C . ASP A 1 69 ? -9.722 -9.063 -7.497 1.00 94.06 69 ASP A C 1
ATOM 545 O O . ASP A 1 69 ? -9.123 -7.974 -7.304 1.00 94.06 69 ASP A O 1
#

Radius of gyration: 11.06 Å; Cα contacts (8 Å, |Δi|>4): 115; chains: 1; bounding box: 27×26×24 Å

pLDDT: mean 97.07, std 1.48, range [88.25, 98.56]

Foldseek 3Di:
DFEDEQAPCLDPVNVVVVVVQQPDPPYDDPAYEDDVQAPADSCVSPVVCVVDDHDGYHHDDPVVVVVGD

Secondary structure (DSSP, 8-state):
-EEEEEETTTSHHHHHHHHHHHT-TTEEEEEEE-STTTT--GGGT-GGGGGS--PPEE---GGGGGG--

Sequence (69 aa):
MINALVAGATGYIGIQLVKLLTKHKRVKIKYLCGDTSVGKKISSYDKYFNKYKLPNIVKFNKELLNSVD